Protein AF-A0A554M416-F1 (afdb_monomer_lite)

Sequence (171 aa):
RVVTMQLSDRNGLYNTVPEPGGLLYAPPRDLFAGASVLLPVSIPEYPVTWKQIQALSRLLFPMRSIYLSDPSISILNAGAAPGSARALSNELIRYGFVVDHVANAETLPDQEKSWIAQRTATEQTPEATFFANLLKLPMQESTELTSEEMRTVTIVLGKDYRYQAVQDLLE

Structure (mmCIF, N/CA/C/O backbone):
data_AF-A0A554M416-F1
#
_entry.id   AF-A0A554M416-F1
#
loop_
_atom_site.group_PDB
_atom_site.id
_atom_site.type_symbol
_atom_site.label_atom_id
_atom_site.label_alt_id
_atom_site.label_comp_id
_atom_site.label_asym_id
_atom_site.label_entity_id
_atom_site.label_seq_id
_atom_site.pdbx_PDB_ins_code
_atom_site.Cartn_x
_atom_site.Cartn_y
_atom_site.Cartn_z
_atom_site.occupancy
_atom_site.B_iso_or_equiv
_atom_site.auth_seq_id
_atom_site.auth_comp_id
_atom_site.auth_asym_id
_atom_site.auth_atom_id
_atom_site.pdbx_PDB_model_num
ATOM 1 N N . ARG A 1 1 ? 1.793 -23.582 0.379 1.00 80.44 1 ARG A N 1
ATOM 2 C CA . ARG A 1 1 ? 1.140 -22.571 -0.487 1.00 80.44 1 ARG A CA 1
ATOM 3 C C . ARG A 1 1 ? 2.234 -21.786 -1.197 1.00 80.44 1 ARG A C 1
ATOM 5 O O . ARG A 1 1 ? 3.282 -21.590 -0.591 1.00 80.44 1 ARG A O 1
ATOM 12 N N . VAL A 1 2 ? 2.020 -21.413 -2.456 1.00 85.12 2 VAL A N 1
ATOM 13 C CA . VAL A 1 2 ? 2.972 -20.635 -3.264 1.00 85.12 2 VAL A CA 1
ATOM 14 C C . VAL A 1 2 ? 2.350 -19.262 -3.501 1.00 85.12 2 VAL A C 1
ATOM 16 O O . VAL A 1 2 ? 1.160 -19.195 -3.789 1.00 85.12 2 VAL A O 1
ATOM 19 N N . VAL A 1 3 ? 3.139 -18.198 -3.351 1.00 88.38 3 VAL A N 1
ATOM 20 C CA . VAL A 1 3 ? 2.770 -16.833 -3.751 1.00 88.38 3 VAL A CA 1
ATOM 21 C C . VAL A 1 3 ? 3.595 -16.499 -4.984 1.00 88.38 3 VAL A C 1
ATOM 23 O O . VAL A 1 3 ? 4.806 -16.720 -4.991 1.00 88.38 3 VAL A O 1
ATOM 26 N N . THR A 1 4 ? 2.945 -15.993 -6.023 1.00 89.75 4 THR A N 1
ATOM 27 C CA . THR A 1 4 ? 3.598 -15.551 -7.257 1.00 89.75 4 THR A CA 1
ATOM 28 C C . THR A 1 4 ? 2.983 -14.241 -7.702 1.00 89.75 4 THR A C 1
ATOM 30 O O . THR A 1 4 ? 1.765 -14.103 -7.655 1.00 89.75 4 THR A O 1
ATOM 33 N N . MET A 1 5 ? 3.802 -13.327 -8.210 1.00 93.38 5 MET A N 1
ATOM 34 C CA . MET A 1 5 ? 3.323 -12.133 -8.894 1.00 93.38 5 MET A CA 1
ATOM 35 C C . MET A 1 5 ? 4.164 -11.895 -10.143 1.00 93.38 5 MET A C 1
ATOM 37 O O . MET A 1 5 ? 5.382 -12.082 -10.121 1.00 93.38 5 MET A O 1
ATOM 41 N N . GLN A 1 6 ? 3.505 -11.523 -11.236 1.00 91.38 6 GLN A N 1
ATOM 42 C CA . GLN A 1 6 ? 4.165 -11.150 -12.482 1.00 91.38 6 GLN A CA 1
ATOM 43 C C . GLN A 1 6 ? 4.457 -9.653 -12.476 1.00 91.38 6 GLN A C 1
ATOM 45 O O . GLN A 1 6 ? 3.692 -8.881 -11.909 1.00 91.38 6 GLN A O 1
ATOM 50 N N . LEU A 1 7 ? 5.554 -9.244 -13.111 1.00 92.31 7 LEU A N 1
ATOM 51 C CA . LEU A 1 7 ? 5.785 -7.829 -13.384 1.00 92.31 7 LEU A CA 1
ATOM 52 C C . LEU A 1 7 ? 4.942 -7.401 -14.589 1.00 92.31 7 LEU A C 1
ATOM 54 O O . LEU A 1 7 ? 4.830 -8.142 -15.564 1.00 92.31 7 LEU A O 1
ATOM 58 N N . SER A 1 8 ? 4.380 -6.201 -14.513 1.00 89.75 8 SER A N 1
ATOM 59 C CA . SER A 1 8 ? 3.466 -5.621 -15.493 1.00 89.75 8 SER A CA 1
ATOM 60 C C . SER A 1 8 ? 3.889 -4.194 -15.839 1.00 89.75 8 SER A C 1
ATOM 62 O O . SER A 1 8 ? 4.481 -3.484 -15.018 1.00 89.75 8 SER A O 1
ATOM 64 N N . ASP A 1 9 ? 3.583 -3.773 -17.065 1.00 87.31 9 ASP A N 1
ATOM 65 C CA . ASP A 1 9 ? 3.724 -2.393 -17.531 1.00 87.31 9 ASP A CA 1
ATOM 66 C C . ASP A 1 9 ? 2.470 -1.539 -17.265 1.00 87.31 9 ASP A C 1
ATOM 68 O O . ASP A 1 9 ? 2.488 -0.321 -17.453 1.00 87.31 9 ASP A O 1
ATOM 72 N N . ARG A 1 10 ? 1.393 -2.147 -16.743 1.00 88.62 10 ARG A N 1
ATOM 73 C CA . ARG A 1 10 ? 0.191 -1.455 -16.250 1.00 88.62 10 ARG A CA 1
ATOM 74 C C . ARG A 1 10 ? 0.456 -0.825 -14.888 1.00 88.62 10 ARG A C 1
ATOM 76 O O . ARG A 1 10 ? 0.014 -1.287 -13.841 1.00 88.62 10 ARG A O 1
ATOM 83 N N . ASN A 1 11 ? 1.231 0.247 -14.920 1.00 86.19 11 ASN A N 1
ATOM 84 C CA . ASN A 1 11 ? 1.821 0.905 -13.759 1.00 86.19 11 ASN A CA 1
ATOM 85 C C . ASN A 1 11 ? 1.063 2.161 -13.284 1.00 86.19 11 ASN A C 1
ATOM 87 O O . ASN A 1 11 ? 1.551 2.871 -12.405 1.00 86.19 11 ASN A O 1
ATOM 91 N N . GLY A 1 12 ? -0.093 2.495 -13.855 1.00 84.31 12 GLY A N 1
ATOM 92 C CA . GLY A 1 12 ? -0.855 3.684 -13.463 1.00 84.31 12 GLY A CA 1
ATOM 93 C C . GLY A 1 12 ? -0.287 5.031 -13.938 1.00 84.31 12 GLY A C 1
ATOM 94 O O . GLY A 1 12 ? -0.913 6.066 -13.693 1.00 84.31 12 GLY A O 1
ATOM 95 N N . LEU A 1 13 ? 0.852 5.059 -14.647 1.00 74.62 13 LEU A N 1
ATOM 96 C CA . LEU A 1 13 ? 1.238 6.222 -15.448 1.00 74.62 13 LEU A CA 1
ATOM 97 C C . LEU A 1 13 ? 0.090 6.458 -16.452 1.00 74.62 13 LEU A C 1
ATOM 99 O O . LEU A 1 13 ? -0.484 5.503 -16.976 1.00 74.62 13 LEU A O 1
ATOM 103 N N . TYR A 1 14 ? -0.317 7.714 -16.656 1.00 66.75 14 TYR A N 1
ATOM 104 C CA . TYR A 1 14 ? -1.493 8.114 -17.462 1.00 66.75 14 TYR A CA 1
ATOM 105 C C . TYR A 1 14 ? -2.879 7.945 -16.805 1.00 66.75 14 TYR A C 1
ATOM 107 O O . TYR A 1 14 ? -3.868 7.708 -17.496 1.00 66.75 14 TYR A O 1
ATOM 115 N N . ASN A 1 15 ? -2.984 8.128 -15.483 1.00 70.75 15 ASN A N 1
ATOM 116 C CA . ASN A 1 15 ? -4.258 8.130 -14.737 1.00 70.75 15 ASN A CA 1
ATOM 117 C C . ASN A 1 15 ? -5.040 6.806 -14.791 1.00 70.75 15 ASN A C 1
ATOM 119 O O . ASN A 1 15 ? -6.238 6.771 -14.497 1.00 70.75 15 ASN A O 1
ATOM 123 N N . THR A 1 16 ? -4.368 5.711 -15.137 1.00 82.69 16 THR A N 1
ATOM 124 C CA . THR A 1 16 ? -4.944 4.367 -15.068 1.00 82.69 16 THR A CA 1
ATOM 125 C C . THR A 1 16 ? -4.807 3.807 -13.652 1.00 82.69 16 THR A C 1
ATOM 127 O O . THR A 1 16 ? -3.992 4.270 -12.852 1.00 82.69 16 THR A O 1
ATOM 130 N N . VAL A 1 17 ? -5.647 2.833 -13.302 1.00 85.44 17 VAL A N 1
ATOM 131 C CA . VAL A 1 17 ? -5.458 2.067 -12.064 1.00 85.44 17 VAL A CA 1
ATOM 132 C C . VAL A 1 17 ? -4.319 1.074 -12.325 1.00 85.44 17 VAL A C 1
ATOM 134 O O . VAL A 1 17 ? -4.374 0.382 -13.344 1.00 85.44 17 VAL A O 1
ATOM 137 N N . PRO A 1 18 ? -3.269 1.029 -11.483 1.00 92.19 18 PRO A N 1
ATOM 138 C CA . PRO A 1 18 ? -2.195 0.062 -11.656 1.00 92.19 18 PRO A CA 1
ATOM 139 C C . PRO A 1 18 ? -2.706 -1.361 -11.421 1.00 92.19 18 PRO A C 1
ATOM 141 O O . PRO A 1 18 ? -3.647 -1.578 -10.661 1.00 92.19 18 PRO A O 1
ATOM 144 N N . GLU A 1 19 ? -2.048 -2.333 -12.037 1.00 93.19 19 GLU A N 1
ATOM 145 C CA . GLU A 1 19 ? -2.241 -3.747 -11.717 1.00 93.19 19 GLU A CA 1
ATOM 146 C C . GLU A 1 19 ? -1.167 -4.243 -10.737 1.00 93.19 19 GLU A C 1
ATOM 148 O O . GLU A 1 19 ? -0.100 -3.624 -10.623 1.00 93.19 19 GLU A O 1
ATOM 153 N N . PRO A 1 20 ? -1.405 -5.377 -10.051 1.00 94.88 20 PRO A N 1
ATOM 154 C CA . PRO A 1 20 ? -0.369 -6.079 -9.304 1.00 94.88 20 PRO A CA 1
ATOM 155 C C . PRO A 1 20 ? 0.906 -6.275 -10.125 1.00 94.88 20 PRO A C 1
ATOM 157 O O . PRO A 1 20 ? 0.874 -6.749 -11.261 1.00 94.88 20 PRO A O 1
ATOM 160 N N . GLY A 1 21 ? 2.038 -5.876 -9.549 1.00 93.94 21 GLY A N 1
ATOM 161 C CA . GLY A 1 21 ? 3.341 -5.928 -10.201 1.00 93.94 21 GLY A CA 1
ATOM 162 C C . GLY A 1 21 ? 3.542 -4.887 -11.300 1.00 93.94 21 GLY A C 1
ATOM 163 O O . GLY A 1 21 ? 4.549 -4.970 -12.002 1.00 93.94 21 GLY A O 1
ATOM 164 N N . GLY A 1 22 ? 2.642 -3.904 -11.433 1.00 93.88 22 GLY A N 1
ATOM 165 C CA . GLY A 1 22 ? 2.728 -2.740 -12.318 1.00 93.88 22 GLY A CA 1
ATOM 166 C C . GLY A 1 22 ? 3.927 -1.844 -12.006 1.00 93.88 22 GLY A C 1
ATOM 167 O O . GLY A 1 22 ? 3.768 -0.722 -11.547 1.00 93.88 22 GLY A O 1
ATOM 168 N N . LEU A 1 23 ? 5.139 -2.348 -12.189 1.00 93.00 23 LEU A N 1
ATOM 169 C CA . LEU A 1 23 ? 6.400 -1.763 -11.730 1.00 93.00 23 LEU A CA 1
ATOM 170 C C . LEU A 1 23 ? 7.350 -1.457 -12.881 1.00 93.00 23 LEU A C 1
ATOM 172 O O . LEU A 1 23 ? 8.442 -0.943 -12.650 1.00 93.00 23 LEU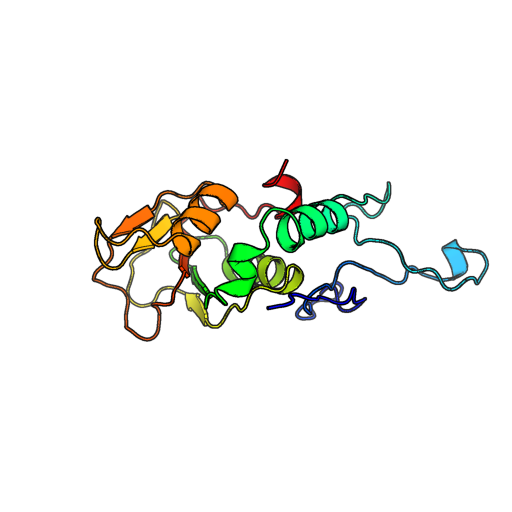 A O 1
ATOM 176 N N . LEU A 1 24 ? 6.950 -1.782 -14.107 1.00 91.50 24 LEU A N 1
ATOM 177 C CA . LEU A 1 24 ? 7.725 -1.550 -15.315 1.00 91.50 24 LEU A CA 1
ATOM 178 C C . LEU A 1 24 ? 7.044 -0.490 -16.173 1.00 91.50 24 LEU A C 1
ATOM 180 O O . LEU A 1 24 ? 5.842 -0.284 -16.061 1.00 91.50 24 LEU A O 1
ATOM 184 N N . TYR A 1 25 ? 7.791 0.174 -17.043 1.00 88.50 25 TYR A N 1
ATOM 185 C CA . TYR A 1 25 ? 7.255 1.018 -18.103 1.00 88.50 25 TYR A CA 1
ATOM 186 C C . TYR A 1 25 ? 8.073 0.842 -19.384 1.00 88.50 25 TYR A C 1
ATOM 188 O O . TYR A 1 25 ? 9.248 0.460 -19.347 1.00 88.50 25 TYR A O 1
ATOM 196 N N . ALA A 1 26 ? 7.438 1.124 -20.518 1.00 87.62 26 ALA A N 1
ATOM 197 C CA . ALA A 1 26 ? 8.082 1.151 -21.822 1.00 87.62 26 ALA A CA 1
ATOM 198 C C . ALA A 1 26 ? 8.409 2.612 -22.198 1.00 87.62 26 ALA A C 1
ATOM 200 O O . ALA A 1 26 ? 7.488 3.370 -22.516 1.00 87.62 26 ALA A O 1
ATOM 201 N N . PRO A 1 27 ? 9.681 3.050 -22.143 1.00 85.69 27 PRO A N 1
ATOM 202 C CA . PRO A 1 27 ? 10.066 4.391 -22.576 1.00 85.69 27 PRO A CA 1
ATOM 203 C C . PRO A 1 27 ? 9.916 4.568 -24.101 1.00 85.69 27 PRO A C 1
ATOM 205 O O . PRO A 1 27 ? 9.889 3.579 -24.844 1.00 85.69 27 PRO A O 1
ATOM 208 N N . PRO A 1 28 ? 9.889 5.819 -24.606 1.00 86.50 28 PRO A N 1
ATOM 209 C CA . PRO A 1 28 ? 9.947 6.087 -26.041 1.00 86.50 28 PRO A CA 1
ATOM 210 C C . PRO A 1 28 ? 11.149 5.403 -26.710 1.00 86.50 28 PRO A C 1
ATOM 212 O O . PRO A 1 28 ? 12.291 5.560 -26.277 1.00 86.50 28 PRO A O 1
ATOM 215 N N . ARG A 1 29 ? 10.898 4.669 -27.803 1.00 87.19 29 ARG A N 1
ATOM 216 C CA . ARG A 1 29 ? 11.918 3.877 -28.523 1.00 87.19 29 ARG A CA 1
ATOM 217 C C . ARG A 1 29 ? 13.079 4.714 -29.057 1.00 87.19 29 ARG A C 1
ATOM 219 O O . ARG A 1 29 ? 14.197 4.209 -29.166 1.00 87.19 29 ARG A O 1
ATOM 226 N N . ASP A 1 30 ? 12.823 5.979 -29.375 1.00 89.31 30 ASP A N 1
ATOM 227 C CA . ASP A 1 30 ? 13.833 6.898 -29.905 1.00 89.31 30 ASP A CA 1
ATOM 228 C C . ASP A 1 30 ? 14.943 7.182 -28.884 1.00 89.31 30 ASP A C 1
ATOM 230 O O . ASP A 1 30 ? 16.080 7.445 -29.270 1.00 89.31 30 ASP A O 1
ATOM 234 N N . LEU A 1 31 ? 14.660 7.019 -27.584 1.00 85.56 31 LEU A N 1
ATOM 235 C CA . LEU A 1 31 ? 15.667 7.107 -26.519 1.00 85.56 31 LEU A CA 1
ATOM 236 C C . LEU A 1 31 ? 16.628 5.904 -26.501 1.00 85.56 31 LEU A C 1
ATOM 238 O O . LEU A 1 31 ? 17.676 5.969 -25.864 1.00 85.56 31 LEU A O 1
ATOM 242 N N . PHE A 1 32 ? 16.293 4.816 -27.202 1.00 88.62 32 PHE A N 1
ATOM 243 C CA . PHE A 1 32 ? 17.031 3.548 -27.201 1.00 88.62 32 PHE A CA 1
ATOM 244 C C . PHE A 1 32 ? 17.349 3.049 -28.618 1.00 88.62 32 PHE A C 1
ATOM 246 O O . PHE A 1 32 ? 17.358 1.845 -28.870 1.00 88.62 32 PHE A O 1
ATOM 253 N N . ALA A 1 33 ? 17.605 3.965 -29.560 1.00 90.38 33 ALA A N 1
ATOM 254 C CA . ALA A 1 33 ? 17.972 3.644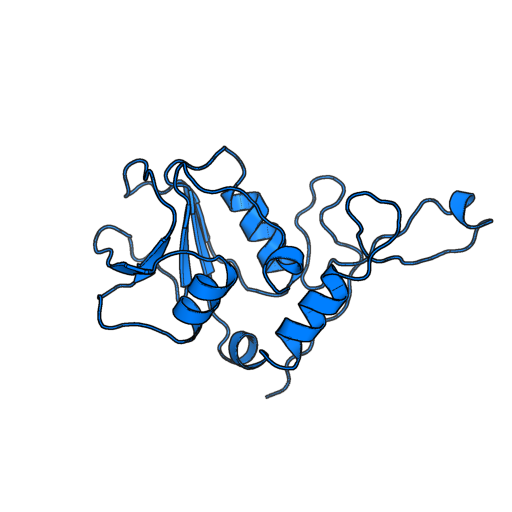 -30.947 1.00 90.38 33 ALA A CA 1
ATOM 255 C C . ALA A 1 33 ? 16.991 2.670 -31.638 1.00 90.38 33 ALA A C 1
ATOM 257 O O . ALA A 1 33 ? 17.384 1.810 -32.426 1.00 90.38 33 ALA A O 1
ATOM 258 N N . GLY A 1 34 ? 15.698 2.778 -31.316 1.00 88.50 34 GLY A N 1
ATOM 259 C CA . GLY A 1 34 ? 14.655 1.913 -31.860 1.00 88.50 34 GLY A CA 1
ATOM 260 C C . GLY A 1 34 ? 14.491 0.570 -31.140 1.00 88.50 34 GLY A C 1
ATOM 261 O O . GLY A 1 34 ? 13.595 -0.195 -31.508 1.00 88.50 34 GLY A O 1
ATOM 262 N N . ALA A 1 35 ? 15.282 0.259 -30.112 1.00 87.75 35 ALA A N 1
ATOM 263 C CA . ALA A 1 35 ? 15.079 -0.940 -29.304 1.00 87.75 35 ALA A CA 1
ATOM 264 C C . ALA A 1 35 ? 13.786 -0.845 -28.474 1.00 87.75 35 ALA A C 1
ATOM 266 O O . ALA A 1 35 ? 13.370 0.234 -28.054 1.00 87.75 35 ALA A O 1
ATOM 267 N N . SER A 1 36 ? 13.147 -1.993 -28.236 1.00 86.12 36 SER A N 1
ATOM 268 C CA . SER A 1 36 ? 12.054 -2.102 -27.261 1.00 86.12 36 SER A CA 1
ATOM 269 C C . SER A 1 36 ? 12.655 -2.514 -25.922 1.00 86.12 36 SER A C 1
ATOM 271 O O . SER A 1 36 ? 13.238 -3.591 -25.821 1.00 86.12 36 SER A O 1
ATOM 273 N N . VAL A 1 37 ? 12.549 -1.643 -24.920 1.00 86.88 37 VAL A N 1
ATOM 274 C CA . VAL A 1 37 ? 13.133 -1.836 -23.586 1.00 86.88 37 VAL A CA 1
ATOM 275 C C . VAL A 1 37 ? 12.021 -1.728 -22.546 1.00 86.88 37 VAL A C 1
ATOM 277 O O . VAL A 1 37 ? 11.099 -0.936 -22.713 1.00 86.88 37 VAL A O 1
ATOM 280 N N . LEU A 1 38 ? 12.112 -2.520 -21.479 1.00 87.50 38 LEU A N 1
ATOM 281 C CA . LEU A 1 38 ? 11.300 -2.365 -20.275 1.00 87.50 38 LEU A CA 1
ATOM 282 C C . LEU A 1 38 ? 12.205 -1.894 -19.143 1.00 87.50 38 LEU A C 1
ATOM 284 O O . LEU A 1 38 ? 13.241 -2.507 -18.883 1.00 87.50 38 LEU A O 1
ATOM 288 N N . LEU A 1 39 ? 11.813 -0.810 -18.481 1.00 88.94 39 LEU A N 1
ATOM 289 C CA . LEU A 1 39 ? 12.545 -0.232 -17.357 1.00 88.94 39 LEU A CA 1
ATOM 290 C C . LEU A 1 39 ? 11.664 -0.217 -16.107 1.00 88.94 39 LEU A C 1
ATOM 292 O O . LEU A 1 39 ? 10.448 -0.085 -16.235 1.00 88.94 39 LEU A O 1
ATOM 296 N N . PRO A 1 40 ? 12.240 -0.319 -14.898 1.00 89.88 40 PRO A N 1
ATOM 297 C CA . PRO A 1 40 ? 11.505 -0.042 -13.673 1.00 89.88 40 PRO A CA 1
ATOM 298 C C . PRO A 1 40 ? 10.935 1.374 -13.674 1.00 89.88 40 PRO A C 1
ATOM 300 O O . PRO A 1 40 ? 11.588 2.313 -14.132 1.00 89.88 40 PRO A O 1
ATOM 303 N N . VAL A 1 41 ? 9.740 1.536 -13.115 1.00 85.88 41 VAL A N 1
ATOM 304 C CA . VAL A 1 41 ? 9.172 2.857 -12.848 1.00 85.88 41 VAL A CA 1
ATOM 305 C C . VAL A 1 41 ? 10.086 3.585 -11.867 1.00 85.88 41 VAL A C 1
ATOM 307 O O . VAL A 1 41 ? 10.309 3.132 -10.745 1.00 85.88 41 VAL A O 1
ATOM 310 N N . SER A 1 42 ? 10.599 4.732 -12.300 1.00 77.19 42 SER A N 1
ATOM 311 C CA . SER A 1 42 ? 11.410 5.631 -11.489 1.00 77.19 42 SER A CA 1
ATOM 312 C C . SER A 1 42 ? 10.748 7.002 -11.474 1.00 77.19 42 SER A C 1
ATOM 314 O O . SER A 1 42 ? 10.346 7.511 -12.518 1.00 77.19 42 SER A O 1
ATOM 316 N N . ILE A 1 43 ? 10.601 7.591 -10.288 1.00 66.62 43 ILE A N 1
ATOM 317 C CA . ILE A 1 43 ? 10.078 8.949 -10.111 1.00 66.62 43 ILE A CA 1
ATOM 318 C C . ILE A 1 43 ? 11.077 9.680 -9.202 1.00 66.62 43 ILE A C 1
ATOM 320 O O . ILE A 1 43 ? 11.109 9.377 -8.008 1.00 66.62 43 ILE A O 1
ATOM 324 N N . PRO A 1 44 ? 11.921 10.593 -9.729 1.00 67.25 44 PRO A N 1
ATOM 325 C CA . PRO A 1 44 ? 12.016 11.056 -11.125 1.00 67.25 44 PRO A CA 1
ATOM 326 C C . PRO A 1 44 ? 12.487 9.968 -12.114 1.00 67.25 44 PRO A C 1
ATOM 328 O O . PRO A 1 44 ? 13.131 8.997 -11.715 1.00 67.25 44 PRO A O 1
ATOM 331 N N . GLU A 1 45 ? 12.179 10.146 -13.408 1.00 67.19 45 GLU A N 1
ATOM 332 C CA . GLU A 1 45 ? 12.479 9.174 -14.485 1.00 67.19 45 GLU A CA 1
ATOM 333 C C . GLU A 1 45 ? 13.967 8.806 -14.565 1.00 67.19 45 GLU A C 1
ATOM 335 O O . GLU A 1 45 ? 14.316 7.673 -14.898 1.00 67.19 45 GLU A O 1
ATOM 340 N N . TYR A 1 46 ? 14.843 9.750 -14.206 1.00 73.88 46 TYR A N 1
ATOM 341 C CA . TYR A 1 46 ? 16.284 9.549 -14.166 1.00 73.88 46 TYR A CA 1
ATOM 342 C C . TYR A 1 46 ? 16.904 10.063 -12.856 1.00 73.88 46 TYR A C 1
ATOM 344 O O . TYR A 1 46 ? 16.501 11.120 -12.364 1.00 73.88 46 TYR A O 1
ATOM 352 N N . PRO A 1 47 ? 17.929 9.367 -12.324 1.00 81.38 47 PRO A N 1
ATOM 353 C CA . PRO A 1 47 ? 18.419 8.063 -12.784 1.00 81.38 47 PRO A CA 1
ATOM 354 C C . PRO A 1 47 ? 17.397 6.947 -12.513 1.00 81.38 47 PRO A C 1
ATOM 356 O O . PRO A 1 47 ? 16.694 6.987 -11.509 1.00 81.38 47 PRO A O 1
ATOM 359 N N . VAL A 1 48 ? 17.333 5.946 -13.397 1.00 81.50 48 VAL A N 1
ATOM 360 C CA . VAL A 1 48 ? 16.446 4.784 -13.223 1.00 81.50 48 VAL A CA 1
ATOM 361 C C . VAL A 1 48 ? 16.826 4.050 -11.939 1.00 81.50 48 VAL A C 1
ATOM 363 O O . VAL A 1 48 ? 17.962 3.590 -11.795 1.00 81.50 48 VAL A O 1
ATOM 366 N N . THR A 1 49 ? 15.878 3.920 -11.012 1.00 86.44 49 THR A N 1
ATOM 367 C CA . THR A 1 49 ? 16.085 3.197 -9.752 1.00 86.44 49 THR A CA 1
ATOM 368 C C . THR A 1 49 ? 15.378 1.844 -9.752 1.00 86.44 49 THR A C 1
ATOM 370 O O . THR A 1 49 ? 14.332 1.663 -10.363 1.00 86.44 49 THR A O 1
ATOM 373 N N . TRP A 1 50 ? 15.939 0.880 -9.021 1.00 89.75 50 TRP A N 1
ATOM 374 C CA . TRP A 1 50 ? 15.334 -0.443 -8.814 1.00 89.75 50 TRP A CA 1
ATOM 375 C C . TRP A 1 50 ? 14.592 -0.550 -7.476 1.00 89.75 50 TRP A C 1
ATOM 377 O O . TRP A 1 50 ? 14.232 -1.651 -7.060 1.00 89.75 50 TRP A O 1
ATOM 387 N N . LYS A 1 51 ? 14.366 0.580 -6.791 1.00 91.19 51 LYS A N 1
ATOM 388 C CA . LYS A 1 51 ? 13.838 0.617 -5.422 1.00 91.19 51 LYS A CA 1
ATOM 389 C C . LYS A 1 51 ? 12.477 -0.079 -5.297 1.00 91.19 51 LYS A C 1
ATOM 391 O O . LYS A 1 51 ? 12.323 -0.917 -4.416 1.00 91.19 51 LYS A O 1
ATOM 396 N N . GLN A 1 52 ? 11.532 0.158 -6.213 1.00 91.31 52 GLN A N 1
ATOM 397 C CA . GLN A 1 52 ? 10.221 -0.516 -6.164 1.00 91.31 52 GLN A CA 1
ATOM 398 C C . GLN A 1 52 ? 10.322 -2.036 -6.371 1.00 91.31 52 GLN A C 1
ATOM 400 O O . GLN A 1 52 ? 9.639 -2.805 -5.701 1.00 91.31 52 GLN A O 1
ATOM 405 N N . ILE A 1 53 ? 11.212 -2.500 -7.256 1.00 92.75 53 ILE A N 1
ATOM 406 C CA . ILE A 1 53 ? 11.440 -3.940 -7.473 1.00 92.75 53 ILE A CA 1
ATOM 407 C C . ILE A 1 53 ? 12.096 -4.576 -6.240 1.00 92.75 53 ILE A C 1
ATOM 409 O O . ILE A 1 53 ? 11.750 -5.690 -5.847 1.00 92.75 53 ILE A O 1
ATOM 413 N N . GLN A 1 54 ? 13.023 -3.867 -5.593 1.00 93.56 54 GLN A N 1
ATOM 414 C CA . GLN A 1 54 ? 13.636 -4.305 -4.339 1.00 93.56 54 GLN A CA 1
ATOM 415 C C . GLN A 1 54 ? 12.614 -4.358 -3.200 1.00 93.56 54 GLN A C 1
ATOM 417 O O . GLN A 1 54 ? 12.579 -5.344 -2.465 1.00 93.56 54 GLN A O 1
ATOM 422 N N . ALA A 1 55 ? 11.754 -3.345 -3.087 1.00 94.44 55 ALA A N 1
ATOM 423 C CA . ALA A 1 55 ? 10.641 -3.310 -2.147 1.00 94.44 55 ALA A CA 1
ATOM 424 C C . ALA A 1 55 ? 9.696 -4.493 -2.373 1.00 94.44 55 ALA A C 1
ATOM 426 O O . ALA A 1 55 ? 9.374 -5.217 -1.433 1.00 94.44 55 ALA A O 1
ATOM 427 N N . LEU A 1 56 ? 9.354 -4.774 -3.634 1.00 95.00 56 LEU A N 1
ATOM 428 C CA . LEU A 1 56 ? 8.544 -5.932 -3.970 1.00 95.00 56 LEU A CA 1
ATOM 429 C C . LEU A 1 56 ? 9.216 -7.248 -3.555 1.00 95.00 56 LEU A C 1
ATOM 431 O O . LEU A 1 56 ? 8.574 -8.118 -2.974 1.00 95.00 56 LEU A O 1
ATOM 435 N N . SER A 1 57 ? 10.510 -7.396 -3.832 1.00 94.44 57 SER A N 1
ATOM 436 C CA . SER A 1 57 ? 11.284 -8.571 -3.426 1.00 94.44 57 SER A CA 1
ATOM 437 C C . SER A 1 57 ? 11.262 -8.762 -1.902 1.00 94.44 57 SER A C 1
ATOM 439 O O . SER A 1 57 ? 11.026 -9.872 -1.420 1.00 94.44 57 SER A O 1
ATOM 441 N N . ARG A 1 58 ? 11.415 -7.677 -1.124 1.00 94.81 58 ARG A N 1
ATOM 442 C CA . ARG A 1 58 ? 11.288 -7.706 0.345 1.00 94.81 58 ARG A CA 1
ATOM 443 C C . ARG A 1 58 ? 9.883 -8.130 0.788 1.00 94.81 58 ARG A C 1
ATOM 445 O O . ARG A 1 58 ? 9.745 -8.922 1.714 1.00 94.81 58 ARG A O 1
ATOM 452 N N . LEU A 1 59 ? 8.838 -7.670 0.117 1.00 95.12 59 LEU A N 1
ATOM 453 C CA . LEU A 1 59 ? 7.481 -8.080 0.459 1.00 95.12 59 LEU A CA 1
ATOM 454 C C . LEU A 1 59 ? 7.234 -9.564 0.120 1.00 95.12 59 LEU A C 1
ATOM 456 O O . LEU A 1 59 ? 6.781 -10.333 0.969 1.00 95.12 59 LEU A O 1
ATOM 460 N N . LEU A 1 60 ? 7.565 -9.998 -1.098 1.00 93.62 60 LEU A N 1
ATOM 461 C CA . LEU A 1 60 ? 7.230 -11.336 -1.599 1.00 93.62 60 LEU A CA 1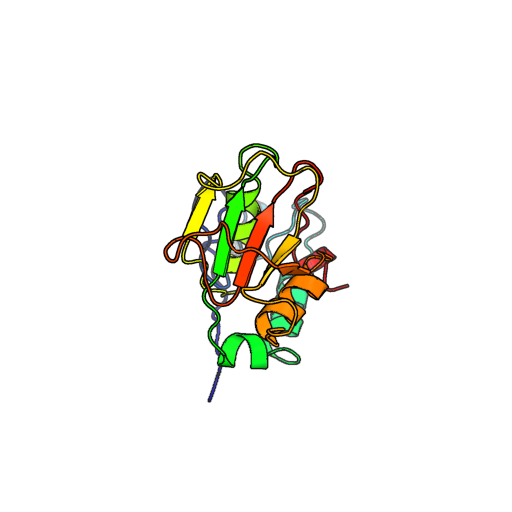
ATOM 462 C C . LEU A 1 60 ? 8.038 -12.470 -0.974 1.00 93.62 60 LEU A C 1
ATOM 464 O O . LEU A 1 60 ? 7.524 -13.585 -0.889 1.00 93.62 60 LEU A O 1
ATOM 468 N N . PHE A 1 61 ? 9.297 -12.233 -0.592 1.00 92.25 61 PHE A N 1
ATOM 469 C CA . PHE A 1 61 ? 10.173 -13.303 -0.111 1.00 92.25 61 PHE A CA 1
ATOM 470 C C . PHE A 1 61 ? 10.250 -13.351 1.421 1.00 92.25 61 PHE A C 1
ATOM 472 O O . PHE A 1 61 ? 9.681 -14.287 1.995 1.00 92.25 61 PHE A O 1
ATOM 479 N N . PRO A 1 62 ? 10.898 -12.396 2.123 1.00 93.56 62 PRO A N 1
ATOM 480 C CA . PRO A 1 62 ? 11.003 -12.469 3.575 1.00 93.56 62 PRO A CA 1
ATOM 481 C C . PRO A 1 62 ? 9.677 -12.173 4.288 1.00 93.56 62 PRO A C 1
ATOM 483 O O . PRO A 1 62 ? 9.453 -12.725 5.360 1.00 93.56 62 PRO A O 1
ATOM 486 N N . MET A 1 63 ? 8.775 -11.379 3.699 1.00 94.31 63 MET A N 1
ATOM 487 C CA . MET A 1 63 ? 7.489 -11.017 4.319 1.00 94.31 63 MET A CA 1
ATOM 488 C C . MET A 1 63 ? 6.296 -11.792 3.741 1.00 94.31 63 MET A C 1
ATOM 490 O O . MET A 1 63 ? 5.151 -11.443 4.001 1.00 94.31 63 MET A O 1
ATOM 494 N N . ARG A 1 64 ? 6.535 -12.892 3.010 1.00 94.00 64 ARG A N 1
ATOM 495 C CA . ARG A 1 64 ? 5.511 -13.636 2.247 1.00 94.00 64 ARG A CA 1
ATOM 496 C C . ARG A 1 64 ? 4.256 -14.044 3.024 1.00 94.00 64 ARG A C 1
ATOM 498 O O . ARG A 1 64 ? 3.228 -14.327 2.415 1.00 94.00 64 ARG A O 1
ATOM 505 N N . SER A 1 65 ? 4.346 -14.151 4.352 1.00 94.75 65 SER A N 1
ATOM 506 C CA . SER A 1 65 ? 3.216 -14.511 5.209 1.00 94.75 65 SER A CA 1
ATOM 507 C C . SER A 1 65 ? 2.053 -13.535 5.067 1.00 94.75 65 SER A C 1
ATOM 509 O O . SER A 1 65 ? 0.919 -13.997 5.105 1.00 94.75 65 SER A O 1
ATOM 511 N N . ILE A 1 66 ? 2.324 -12.244 4.826 1.00 95.56 66 ILE A N 1
ATOM 512 C CA . ILE A 1 66 ? 1.267 -11.240 4.639 1.00 95.56 66 ILE A CA 1
ATOM 513 C C . ILE A 1 66 ? 0.428 -11.509 3.386 1.00 95.56 66 ILE A C 1
ATOM 515 O O . ILE A 1 66 ? -0.773 -11.296 3.387 1.00 95.56 66 ILE A O 1
ATOM 519 N N . TYR A 1 67 ? 1.034 -12.045 2.325 1.00 94.94 67 TYR A N 1
ATOM 520 C CA . TYR A 1 67 ? 0.300 -12.440 1.121 1.00 94.94 67 TYR A CA 1
ATOM 521 C C . TYR A 1 67 ? -0.440 -13.762 1.306 1.00 94.94 67 TYR A C 1
ATOM 523 O O . TYR A 1 67 ? -1.484 -13.988 0.709 1.00 94.94 67 TYR A O 1
ATOM 531 N N . LEU A 1 68 ? 0.106 -14.666 2.122 1.00 94.50 68 LEU A N 1
ATOM 532 C CA . LEU A 1 68 ? -0.507 -15.968 2.380 1.00 94.50 68 LEU A CA 1
ATOM 533 C C . LEU A 1 68 ? -1.750 -15.889 3.271 1.00 94.50 68 LEU A C 1
ATOM 535 O O . LEU A 1 68 ? -2.541 -16.841 3.243 1.00 94.50 68 LEU A O 1
ATOM 539 N N . SER A 1 69 ? -1.887 -14.821 4.063 1.00 94.00 69 SER A N 1
ATOM 540 C CA . SER A 1 69 ? -3.084 -14.548 4.860 1.00 94.00 69 SER A CA 1
ATOM 541 C C . SER A 1 69 ? -4.192 -13.836 4.084 1.00 94.00 69 SER A C 1
ATOM 543 O O . SER A 1 69 ? -5.316 -13.824 4.572 1.00 94.00 69 SER A O 1
ATOM 545 N N . ASP A 1 70 ? -3.898 -13.337 2.877 1.00 94.06 70 ASP A N 1
ATOM 546 C CA . ASP A 1 70 ? -4.861 -12.715 1.959 1.00 94.06 70 ASP A CA 1
ATOM 547 C C . ASP A 1 70 ? -5.733 -11.630 2.634 1.00 94.06 70 ASP A C 1
ATOM 549 O O . ASP A 1 70 ? -6.961 -11.748 2.692 1.00 94.06 70 ASP A O 1
ATOM 553 N N . PRO A 1 71 ? -5.117 -10.590 3.241 1.00 95.50 71 PRO A N 1
ATOM 554 C CA . PRO A 1 71 ? -5.867 -9.564 3.946 1.00 95.50 71 PRO A CA 1
ATOM 555 C C . PRO A 1 71 ? -6.695 -8.728 2.975 1.00 95.50 71 PRO A C 1
ATOM 557 O O . PRO A 1 71 ? -6.161 -8.141 2.034 1.00 95.50 71 PRO A O 1
ATOM 560 N N . SER A 1 72 ? -7.980 -8.574 3.289 1.00 95.12 72 SER A N 1
ATOM 561 C CA . SER A 1 72 ? -8.792 -7.503 2.720 1.00 95.12 72 SER A CA 1
ATOM 562 C C . SER A 1 72 ? -8.420 -6.165 3.356 1.00 95.12 72 SER A C 1
ATOM 564 O O . SER A 1 72 ? -8.305 -6.057 4.584 1.00 95.12 72 SER A O 1
ATOM 566 N N . ILE A 1 73 ? -8.243 -5.138 2.523 1.00 97.69 73 ILE A N 1
ATOM 567 C CA . ILE A 1 73 ? -7.863 -3.793 2.964 1.00 97.69 73 ILE A CA 1
ATOM 568 C C . ILE A 1 73 ? -8.972 -2.789 2.645 1.00 97.69 73 ILE A C 1
ATOM 570 O O . ILE A 1 73 ? -9.472 -2.726 1.522 1.00 97.69 73 ILE A O 1
ATOM 574 N N . SER A 1 74 ? -9.316 -1.971 3.634 1.00 97.38 74 SER A N 1
ATOM 575 C CA . SER A 1 74 ? -10.167 -0.789 3.499 1.00 97.38 74 SER A CA 1
ATOM 576 C C . SER A 1 74 ? -9.353 0.471 3.779 1.00 97.38 74 SER A C 1
ATOM 578 O O . SER A 1 74 ? -8.536 0.488 4.701 1.00 97.38 74 SER A O 1
ATOM 580 N N . ILE A 1 75 ? -9.543 1.520 2.980 1.00 98.12 75 ILE A N 1
ATOM 581 C CA . ILE A 1 75 ? -8.876 2.816 3.141 1.00 98.12 75 ILE A CA 1
ATOM 582 C C . ILE A 1 75 ? -9.937 3.910 3.193 1.00 98.12 75 ILE A C 1
ATOM 584 O O . ILE A 1 75 ? -10.636 4.164 2.211 1.00 98.12 75 ILE A O 1
ATOM 588 N N . LEU A 1 76 ? -10.012 4.594 4.327 1.00 97.69 76 LEU A N 1
ATOM 589 C CA . LEU A 1 76 ? -10.997 5.628 4.601 1.00 97.69 76 LEU A CA 1
ATOM 590 C C . LEU A 1 76 ? -10.301 6.981 4.714 1.00 97.69 76 LEU A C 1
ATOM 592 O O . LEU A 1 76 ? -9.381 7.156 5.513 1.00 97.69 76 LEU A O 1
ATOM 596 N N . ASN A 1 77 ? -10.732 7.953 3.916 1.00 97.69 77 ASN A N 1
ATOM 597 C CA . ASN A 1 77 ? -10.293 9.333 4.065 1.00 97.69 77 ASN A CA 1
ATOM 598 C C . ASN A 1 77 ? -11.169 10.050 5.096 1.00 97.69 77 ASN A C 1
ATOM 600 O O . ASN A 1 77 ? -12.337 10.315 4.829 1.00 97.69 77 ASN A O 1
ATOM 604 N N . ALA A 1 78 ? -10.586 10.397 6.238 1.00 97.25 78 ALA A N 1
ATOM 605 C CA . ALA A 1 78 ? -11.231 11.152 7.301 1.00 97.25 78 ALA A CA 1
ATOM 606 C C . ALA A 1 78 ? -10.483 12.475 7.538 1.00 97.25 78 ALA A C 1
ATOM 608 O O . ALA A 1 78 ? -10.127 12.792 8.662 1.00 97.25 78 ALA A O 1
ATOM 609 N N . GLY A 1 79 ? -10.158 13.228 6.484 1.00 96.12 79 GLY A N 1
ATOM 610 C CA . GLY A 1 79 ? -9.556 14.567 6.597 1.00 96.12 79 GLY A CA 1
ATOM 611 C C . GLY A 1 79 ? -8.195 14.733 5.915 1.00 96.12 79 GLY A C 1
ATOM 612 O O . GLY A 1 79 ? -7.656 15.839 5.884 1.00 96.12 79 GLY A O 1
ATOM 613 N N . ALA A 1 80 ? -7.631 13.676 5.327 1.00 97.56 80 ALA A N 1
ATOM 614 C CA . ALA A 1 80 ? -6.461 13.785 4.460 1.00 97.56 80 ALA A CA 1
ATOM 615 C C . ALA A 1 80 ? -6.775 14.561 3.166 1.00 97.56 80 ALA A C 1
ATOM 617 O O . ALA A 1 80 ? -7.926 14.683 2.733 1.00 97.56 80 ALA A O 1
ATOM 618 N N . ALA A 1 81 ? -5.726 15.053 2.500 1.00 96.56 81 ALA A N 1
ATOM 619 C CA . ALA A 1 81 ? -5.869 15.777 1.240 1.00 96.56 81 ALA A CA 1
ATOM 620 C C . ALA A 1 81 ? -6.637 14.945 0.183 1.00 96.56 81 ALA A C 1
ATOM 622 O O . ALA A 1 81 ? -6.450 13.724 0.095 1.00 96.56 81 ALA A O 1
ATOM 623 N N . PRO A 1 82 ? -7.483 15.576 -0.657 1.00 94.38 82 PRO A N 1
ATOM 624 C CA . PRO A 1 82 ? -8.203 14.868 -1.709 1.00 94.38 82 PRO A CA 1
ATOM 625 C C . PRO A 1 82 ? -7.261 14.043 -2.593 1.00 94.38 82 PRO A C 1
ATOM 627 O O . PRO A 1 82 ? -6.241 14.532 -3.072 1.00 94.38 82 PRO A O 1
ATOM 630 N N . GLY A 1 83 ? -7.608 12.772 -2.803 1.00 92.94 83 GLY A N 1
ATOM 631 C CA . GLY A 1 83 ? -6.802 11.829 -3.581 1.00 92.94 83 GLY A CA 1
ATOM 632 C C . GLY A 1 83 ? -5.792 11.007 -2.773 1.00 92.94 83 GLY A C 1
ATOM 633 O O . GLY A 1 83 ? -5.295 10.020 -3.309 1.00 92.94 83 GLY A O 1
ATOM 634 N N . SER A 1 84 ? -5.538 11.311 -1.492 1.00 96.00 84 SER A N 1
ATOM 635 C CA . SER A 1 84 ? -4.604 10.536 -0.656 1.00 96.00 84 SER A CA 1
ATOM 636 C C . SER A 1 84 ? -4.988 9.059 -0.516 1.00 96.00 84 SER A C 1
ATOM 638 O O . SER A 1 84 ? -4.133 8.194 -0.695 1.00 96.00 84 SER A O 1
ATOM 640 N N . ALA A 1 85 ? -6.268 8.759 -0.274 1.00 96.38 85 ALA A N 1
ATOM 641 C CA . ALA A 1 85 ? -6.750 7.377 -0.176 1.00 96.38 85 ALA A CA 1
ATOM 642 C C . ALA A 1 85 ? -6.568 6.604 -1.491 1.00 96.38 85 ALA A C 1
ATOM 644 O O . ALA A 1 85 ? -6.123 5.458 -1.488 1.00 96.38 85 ALA A O 1
ATOM 645 N N . ARG A 1 86 ? -6.827 7.260 -2.631 1.00 94.69 86 ARG A N 1
ATOM 646 C CA . ARG A 1 86 ? -6.607 6.679 -3.963 1.00 94.69 86 ARG A CA 1
ATOM 647 C C . ARG A 1 86 ? -5.122 6.458 -4.250 1.00 94.69 86 ARG A C 1
ATOM 649 O O . ARG A 1 86 ? -4.769 5.433 -4.820 1.00 94.69 86 ARG A O 1
ATOM 656 N N . ALA A 1 87 ? -4.258 7.394 -3.858 1.00 94.50 87 ALA A N 1
ATOM 657 C CA . ALA A 1 87 ? -2.813 7.259 -4.024 1.00 94.50 87 ALA A CA 1
ATOM 658 C C . ALA A 1 87 ? -2.269 6.064 -3.226 1.00 94.50 87 ALA A C 1
ATOM 660 O O . ALA A 1 87 ? -1.562 5.232 -3.791 1.00 94.50 87 ALA A O 1
ATOM 661 N N . LEU A 1 88 ? -2.665 5.929 -1.954 1.00 96.88 88 LEU A N 1
ATOM 662 C CA . LEU A 1 88 ? -2.295 4.777 -1.130 1.00 96.88 88 LEU A CA 1
ATOM 663 C C . LEU A 1 88 ? -2.865 3.469 -1.692 1.00 96.88 88 LEU A C 1
ATOM 665 O O . LEU A 1 88 ? -2.140 2.486 -1.791 1.00 96.88 88 LEU A O 1
ATOM 669 N N . SER A 1 89 ? -4.135 3.459 -2.106 1.00 96.50 89 SER A N 1
ATOM 670 C CA . SER A 1 89 ? -4.768 2.287 -2.725 1.00 96.50 89 SER A CA 1
ATOM 671 C C . SER A 1 89 ? -3.990 1.802 -3.948 1.00 96.50 89 SER A C 1
ATOM 673 O O . SER A 1 89 ? -3.608 0.636 -4.012 1.00 96.50 89 SER A O 1
ATOM 675 N N . ASN A 1 90 ? -3.686 2.708 -4.880 1.00 95.00 90 ASN A N 1
ATOM 676 C CA . ASN A 1 90 ? -2.913 2.398 -6.079 1.00 95.00 90 ASN A CA 1
ATOM 677 C C . ASN A 1 90 ? -1.523 1.846 -5.740 1.00 95.00 90 ASN A C 1
ATOM 679 O O . ASN A 1 90 ? -1.050 0.926 -6.405 1.00 95.00 90 ASN A O 1
ATOM 683 N N . GLU A 1 91 ? -0.872 2.398 -4.717 1.00 95.00 91 GLU A N 1
ATOM 684 C CA . GLU A 1 91 ? 0.424 1.908 -4.257 1.00 95.00 91 GLU A CA 1
ATOM 685 C C . GLU A 1 91 ? 0.311 0.486 -3.695 1.00 95.00 91 GLU A C 1
ATOM 687 O O . GLU A 1 91 ? 1.057 -0.394 -4.112 1.00 95.00 91 GLU A O 1
ATOM 692 N N . LEU A 1 92 ? -0.661 0.202 -2.825 1.00 96.81 92 LEU A N 1
ATOM 693 C CA . LEU A 1 92 ? -0.851 -1.144 -2.273 1.00 96.81 92 LEU A CA 1
ATOM 694 C C . LEU A 1 92 ? -1.222 -2.177 -3.352 1.00 96.81 92 LEU A C 1
ATOM 696 O O . LEU A 1 92 ? -0.673 -3.282 -3.354 1.00 96.81 92 LEU A O 1
ATOM 700 N N . ILE A 1 93 ? -2.078 -1.806 -4.309 1.00 95.88 93 ILE A N 1
ATOM 701 C CA . ILE A 1 93 ? -2.442 -2.660 -5.452 1.00 95.88 93 ILE A CA 1
ATOM 702 C C . ILE A 1 93 ? -1.206 -3.006 -6.286 1.00 95.88 93 ILE A C 1
ATOM 704 O O . ILE A 1 93 ? -1.032 -4.161 -6.669 1.00 95.88 93 ILE A O 1
ATOM 708 N N . ARG A 1 94 ? -0.306 -2.044 -6.522 1.00 94.44 94 ARG A N 1
ATOM 709 C CA . ARG A 1 94 ? 0.949 -2.257 -7.262 1.00 94.44 94 ARG A CA 1
ATOM 710 C C . ARG A 1 94 ? 1.821 -3.344 -6.628 1.00 94.44 94 ARG A C 1
ATOM 712 O O . ARG A 1 94 ? 2.463 -4.108 -7.349 1.00 94.44 94 ARG A O 1
ATOM 719 N N . TYR A 1 95 ? 1.803 -3.461 -5.300 1.00 95.88 95 TYR A N 1
ATOM 720 C CA . TYR A 1 95 ? 2.490 -4.528 -4.563 1.00 95.88 95 TYR A CA 1
ATOM 721 C C . TYR A 1 95 ? 1.643 -5.790 -4.358 1.00 95.88 95 TYR A C 1
ATOM 723 O O . TYR A 1 95 ? 2.086 -6.698 -3.658 1.00 95.88 95 TYR A O 1
ATOM 731 N N . GLY A 1 96 ? 0.472 -5.891 -4.988 1.00 95.50 96 GLY A N 1
ATOM 732 C CA . GLY A 1 96 ? -0.351 -7.099 -5.012 1.00 95.50 96 GLY A CA 1
ATOM 733 C C . GLY A 1 96 ? -1.261 -7.288 -3.803 1.00 95.50 96 GLY A C 1
ATOM 734 O O . GLY A 1 96 ? -1.714 -8.405 -3.571 1.00 95.50 96 GLY A O 1
ATOM 735 N N . PHE A 1 97 ? -1.524 -6.235 -3.028 1.00 96.62 97 PHE A N 1
ATOM 736 C CA . PHE A 1 97 ? -2.515 -6.287 -1.955 1.00 96.62 97 PHE A CA 1
ATOM 737 C C . PHE A 1 97 ? -3.930 -6.041 -2.481 1.00 96.62 97 PHE A C 1
ATOM 739 O O . PHE A 1 97 ? -4.139 -5.235 -3.391 1.00 96.62 97 PHE A O 1
ATOM 746 N N . VAL A 1 98 ? -4.908 -6.708 -1.869 1.00 95.44 98 VAL A N 1
ATOM 747 C CA . VAL A 1 98 ? -6.322 -6.572 -2.221 1.00 95.44 98 VAL A CA 1
ATOM 748 C C . VAL A 1 98 ? -6.929 -5.408 -1.436 1.00 95.44 98 VAL A C 1
ATOM 750 O O . VAL A 1 98 ? -7.170 -5.498 -0.232 1.00 95.44 98 VAL A O 1
ATOM 753 N N . VAL A 1 99 ? -7.156 -4.287 -2.124 1.00 96.50 99 VAL A N 1
ATOM 754 C CA . VAL A 1 99 ? -7.855 -3.124 -1.565 1.00 96.50 99 VAL A CA 1
ATOM 755 C C . VAL A 1 99 ? -9.316 -3.177 -2.003 1.00 96.50 99 VAL A C 1
ATOM 757 O O . VAL A 1 99 ? -9.644 -2.820 -3.132 1.00 96.50 99 VAL A O 1
ATOM 760 N N . ASP A 1 100 ? -10.179 -3.631 -1.100 1.00 94.25 100 ASP A N 1
ATOM 761 C CA . ASP A 1 100 ? -11.600 -3.881 -1.364 1.00 94.25 100 ASP A CA 1
ATOM 762 C C . ASP A 1 100 ? -12.444 -2.611 -1.320 1.00 94.25 100 ASP A C 1
ATOM 764 O O . ASP A 1 100 ? -13.472 -2.512 -1.990 1.00 94.25 100 ASP A O 1
ATOM 768 N N . HIS A 1 101 ? -12.055 -1.658 -0.474 1.00 95.56 101 HIS A N 1
ATOM 769 C CA . HIS A 1 101 ? -12.871 -0.489 -0.192 1.00 95.56 101 HIS A CA 1
ATOM 770 C C . HIS A 1 101 ? -12.013 0.767 -0.070 1.00 95.56 101 HIS A C 1
ATOM 772 O O . HIS A 1 101 ? -11.024 0.794 0.661 1.00 95.56 101 HIS A O 1
ATOM 778 N N . VAL A 1 102 ? -12.396 1.810 -0.806 1.00 96.44 102 VAL A N 1
ATOM 779 C CA . VAL A 1 102 ? -11.757 3.128 -0.766 1.00 96.44 102 VAL A CA 1
ATOM 780 C C . VAL A 1 102 ? -12.854 4.179 -0.792 1.00 96.44 102 VAL A C 1
ATOM 782 O O . VAL A 1 102 ? -13.552 4.311 -1.797 1.00 96.44 102 VAL A O 1
ATOM 785 N N . ALA A 1 103 ? -12.999 4.930 0.293 1.00 95.50 103 ALA A N 1
ATOM 786 C CA . ALA A 1 103 ? -14.057 5.924 0.436 1.00 95.50 103 ALA A CA 1
ATOM 787 C C . ALA A 1 103 ? -13.619 7.082 1.337 1.00 95.50 103 ALA A C 1
ATOM 789 O O . ALA A 1 103 ? -12.553 7.047 1.953 1.00 95.50 103 ALA A O 1
ATOM 790 N N . ASN A 1 104 ? -14.445 8.124 1.411 1.00 94.81 104 ASN A N 1
ATOM 791 C CA . ASN A 1 104 ? -14.388 9.032 2.552 1.00 94.81 104 ASN A CA 1
ATOM 792 C C . ASN A 1 104 ? -15.060 8.338 3.743 1.00 94.81 104 ASN A C 1
ATOM 794 O O . ASN A 1 104 ? -15.994 7.567 3.539 1.00 94.81 104 ASN A O 1
ATOM 798 N N . ALA A 1 105 ? -14.592 8.597 4.961 1.00 90.94 105 ALA A N 1
ATOM 799 C CA . ALA A 1 105 ? -15.244 8.080 6.155 1.00 90.94 105 ALA A CA 1
ATOM 800 C C . ALA A 1 105 ? -16.561 8.840 6.362 1.00 90.94 105 ALA A C 1
ATOM 802 O O . ALA A 1 105 ? -16.546 10.023 6.692 1.00 90.94 105 ALA A O 1
ATOM 803 N N . GLU A 1 106 ? -17.698 8.187 6.125 1.00 85.31 106 GLU A N 1
ATOM 804 C CA . GLU A 1 106 ? -19.015 8.817 6.306 1.00 85.31 106 GLU A CA 1
ATOM 805 C C . GLU A 1 106 ? -19.447 8.804 7.776 1.00 85.31 106 GLU A C 1
ATOM 807 O O . GLU A 1 106 ? -20.187 9.676 8.229 1.00 85.31 106 GLU A O 1
ATOM 812 N N . THR A 1 107 ? -18.970 7.806 8.519 1.00 86.38 107 THR A N 1
ATOM 813 C CA . THR A 1 107 ? -19.320 7.562 9.921 1.00 86.38 107 THR A CA 1
ATOM 814 C C . THR A 1 107 ? -18.414 8.289 10.905 1.00 86.38 107 THR A C 1
ATOM 816 O O . THR A 1 107 ? -18.820 8.526 12.042 1.00 86.38 107 THR A O 1
ATOM 819 N N . LEU A 1 108 ? -17.211 8.677 10.472 1.00 90.31 108 LEU A N 1
ATOM 820 C CA . LEU A 1 108 ? -16.234 9.370 11.303 1.00 90.31 108 LEU A CA 1
ATOM 821 C C . LEU A 1 108 ? -16.205 10.869 10.983 1.00 90.31 108 LEU A C 1
ATOM 823 O O . LEU A 1 108 ? -16.228 11.249 9.811 1.00 90.31 108 LEU A O 1
ATOM 827 N N . PRO A 1 109 ? -16.057 11.740 11.995 1.00 93.12 109 PRO A N 1
ATOM 828 C CA . PRO A 1 109 ? -15.682 13.124 11.746 1.00 93.12 109 PRO A CA 1
ATOM 829 C C . PRO A 1 109 ? -14.247 13.205 11.207 1.00 93.12 109 PRO A C 1
ATOM 831 O O . PRO A 1 109 ? -13.463 12.259 11.338 1.00 93.12 109 PRO A O 1
ATOM 834 N N . ASP A 1 110 ? -13.875 14.371 10.676 1.00 95.38 110 ASP A N 1
ATOM 835 C CA . ASP A 1 110 ? -12.491 14.664 10.304 1.00 95.38 110 ASP A CA 1
ATOM 836 C C . ASP A 1 110 ? -11.531 14.385 11.474 1.00 95.38 110 ASP A C 1
ATOM 838 O O . ASP A 1 110 ? -11.643 14.945 12.566 1.00 95.38 110 ASP A O 1
ATOM 842 N N . GLN A 1 111 ? -10.551 13.534 11.211 1.00 96.69 111 GLN A N 1
ATOM 843 C CA . GLN A 1 111 ? -9.491 13.116 12.106 1.00 96.69 111 GLN A CA 1
ATOM 844 C C . GLN A 1 111 ? -8.239 13.962 11.869 1.00 96.69 111 GLN A C 1
ATOM 846 O O . GLN A 1 111 ? -7.793 14.175 10.740 1.00 96.69 111 GLN A O 1
ATOM 851 N N . GLU A 1 112 ? -7.606 14.404 12.953 1.00 97.31 112 GLU A N 1
ATOM 852 C CA . GLU A 1 112 ? -6.307 15.083 12.869 1.00 97.31 112 GLU A CA 1
ATOM 853 C C . GLU A 1 112 ? -5.170 14.102 12.561 1.00 97.31 112 GLU A C 1
ATOM 855 O O . GLU A 1 112 ? -4.210 14.464 11.883 1.00 97.31 112 GLU A O 1
ATOM 860 N N . LYS A 1 113 ? -5.288 12.859 13.048 1.00 97.88 113 LYS A N 1
ATOM 861 C CA . LYS A 1 113 ? -4.257 11.826 12.938 1.00 97.88 113 LYS A CA 1
ATOM 862 C C . LYS A 1 113 ? -4.731 10.615 12.157 1.00 97.88 113 LYS A C 1
ATOM 864 O O . LYS A 1 113 ? -5.896 10.238 12.239 1.00 97.88 113 LYS A O 1
ATOM 869 N N . SER A 1 114 ? -3.799 9.989 11.458 1.00 98.31 114 SER A N 1
ATOM 870 C CA . SER A 1 114 ? -4.000 8.741 10.727 1.00 98.31 114 SER A CA 1
ATOM 871 C C . SER A 1 114 ? -3.735 7.534 11.623 1.00 98.31 114 SER A C 1
ATOM 873 O O . SER A 1 114 ? -2.867 7.591 12.495 1.00 98.31 114 SER A O 1
ATOM 875 N N . TRP A 1 115 ? -4.465 6.439 11.420 1.00 97.94 115 TRP A N 1
ATOM 876 C CA . TRP A 1 115 ? -4.386 5.243 12.266 1.00 97.94 115 TRP A CA 1
ATOM 877 C C . TRP A 1 115 ? -4.892 3.985 11.546 1.00 97.94 115 TRP A C 1
ATOM 879 O O . TRP A 1 115 ? -5.535 4.058 10.499 1.00 97.94 115 TRP A O 1
ATOM 889 N N . ILE A 1 116 ? -4.582 2.817 12.109 1.00 97.31 116 ILE A N 1
ATOM 890 C CA . ILE A 1 116 ? -5.135 1.519 11.701 1.00 97.31 116 ILE A CA 1
ATOM 891 C C . ILE A 1 116 ? -6.249 1.131 12.671 1.00 97.31 116 ILE A C 1
ATOM 893 O O . ILE A 1 116 ? -6.020 1.083 13.882 1.00 97.31 116 ILE A O 1
ATOM 897 N N . ALA A 1 117 ? -7.438 0.835 12.151 1.00 95.06 117 ALA A N 1
ATOM 898 C CA . ALA A 1 117 ? -8.584 0.494 12.978 1.00 95.06 117 ALA A CA 1
ATOM 899 C C . ALA A 1 117 ? -8.544 -0.941 13.497 1.00 95.06 117 ALA A C 1
ATOM 901 O O . ALA A 1 117 ? -8.206 -1.880 12.774 1.00 95.06 117 ALA A O 1
ATOM 902 N N . GLN A 1 118 ? -8.953 -1.096 14.753 1.00 91.56 118 GLN A N 1
ATOM 903 C CA . GLN A 1 118 ? -9.139 -2.371 15.434 1.00 91.56 118 GLN A CA 1
ATOM 904 C C . GLN A 1 118 ? -10.544 -2.428 16.025 1.00 91.56 118 GLN A C 1
ATOM 906 O O . GLN A 1 118 ? -11.064 -1.415 16.489 1.00 91.56 118 GLN A O 1
ATOM 911 N N . ARG A 1 119 ? -11.165 -3.612 16.030 1.00 84.25 119 ARG A N 1
ATOM 912 C CA . ARG A 1 119 ? -12.489 -3.782 16.653 1.00 84.25 119 ARG A CA 1
ATOM 913 C C . ARG A 1 119 ? -12.418 -3.671 18.173 1.00 84.25 119 ARG A C 1
ATOM 915 O O . ARG A 1 119 ? -13.354 -3.177 18.781 1.00 84.25 119 ARG A O 1
ATOM 922 N N . THR A 1 120 ? -11.330 -4.155 18.771 1.00 80.94 120 THR A N 1
ATOM 923 C CA . THR A 1 120 ? -11.068 -4.077 20.212 1.00 80.94 120 THR A CA 1
ATOM 924 C C . THR A 1 120 ? -9.576 -3.852 20.457 1.00 80.94 120 THR A C 1
ATOM 926 O O . THR A 1 120 ? -8.747 -4.325 19.676 1.00 80.94 120 THR A O 1
ATOM 929 N N . ALA A 1 121 ? -9.206 -3.179 21.551 1.00 75.88 121 ALA A N 1
ATOM 930 C CA . ALA A 1 121 ? -7.803 -2.937 21.914 1.00 75.88 121 ALA A CA 1
ATOM 931 C C . ALA A 1 121 ? -6.951 -4.217 22.083 1.00 75.88 121 ALA A C 1
ATOM 933 O O . ALA A 1 121 ? -5.720 -4.162 22.035 1.00 75.88 121 ALA A O 1
ATOM 934 N N . THR A 1 122 ? -7.587 -5.372 22.297 1.00 75.62 122 THR A N 1
ATOM 935 C CA . THR A 1 122 ? -6.928 -6.678 22.449 1.00 75.62 122 THR A CA 1
ATOM 936 C C . THR A 1 122 ? -6.797 -7.456 21.136 1.00 75.62 122 THR A C 1
ATOM 938 O O . THR A 1 122 ? -6.047 -8.429 21.084 1.00 75.62 122 THR A O 1
ATOM 941 N N . GLU A 1 123 ? -7.476 -7.042 20.064 1.00 78.88 123 GLU A N 1
ATOM 942 C CA . GLU A 1 123 ? -7.517 -7.741 18.774 1.00 78.88 123 GLU A CA 1
ATOM 943 C C . GLU A 1 123 ? -6.456 -7.199 17.807 1.00 78.88 123 GLU A C 1
ATOM 945 O O . GLU A 1 123 ? -6.744 -6.654 16.741 1.00 78.88 123 GLU A O 1
ATOM 950 N N . GLN A 1 124 ? -5.188 -7.347 18.191 1.00 83.25 124 GLN A N 1
ATOM 951 C CA . GLN A 1 124 ? -4.069 -7.031 17.306 1.00 83.25 124 GLN A CA 1
ATOM 952 C C . GLN A 1 124 ? -3.812 -8.206 16.362 1.00 83.25 124 GLN A C 1
ATOM 954 O O . GLN A 1 124 ? -3.242 -9.226 16.756 1.00 83.25 124 GLN A O 1
ATOM 959 N N . THR A 1 125 ? -4.229 -8.073 15.104 1.00 90.38 125 THR A N 1
ATOM 960 C CA . THR A 1 125 ? -3.923 -9.073 14.076 1.00 90.38 125 THR A CA 1
ATOM 961 C C . THR A 1 125 ? -2.499 -8.874 13.532 1.00 90.38 125 THR A C 1
ATOM 963 O O . THR A 1 125 ? -2.003 -7.737 13.490 1.00 90.38 125 THR A O 1
ATOM 966 N N . PRO A 1 126 ? -1.801 -9.946 13.107 1.00 94.00 126 PRO A N 1
ATOM 967 C CA . PRO A 1 126 ? -0.501 -9.828 12.443 1.00 94.00 126 PRO A CA 1
ATOM 968 C C . PRO A 1 126 ? -0.541 -8.917 11.210 1.00 94.00 126 PRO A C 1
ATOM 970 O O . PRO A 1 126 ? 0.410 -8.181 10.956 1.00 94.00 126 PRO A O 1
ATOM 973 N N . GLU A 1 127 ? -1.652 -8.929 10.473 1.00 95.38 127 GLU A N 1
ATOM 974 C CA . GLU A 1 127 ? -1.893 -8.106 9.291 1.00 95.38 127 GLU A CA 1
ATOM 975 C C . GLU A 1 127 ? -1.989 -6.623 9.660 1.00 95.38 127 GLU A C 1
ATOM 977 O O . GLU A 1 127 ? -1.247 -5.806 9.117 1.00 95.38 127 GLU A O 1
ATOM 982 N N . ALA A 1 128 ? -2.842 -6.266 10.628 1.00 95.12 128 ALA A N 1
ATOM 983 C CA . ALA A 1 128 ? -2.966 -4.885 11.093 1.00 95.12 128 ALA A CA 1
ATOM 984 C C . ALA A 1 128 ? -1.634 -4.367 11.651 1.00 95.12 128 ALA A C 1
ATOM 986 O O . ALA A 1 128 ? -1.230 -3.247 11.347 1.00 95.12 128 ALA A O 1
ATOM 987 N N . THR A 1 129 ? -0.910 -5.213 12.390 1.00 95.69 129 THR A N 1
ATOM 988 C CA . THR A 1 129 ? 0.416 -4.893 12.938 1.00 95.69 129 THR A CA 1
ATOM 989 C C . THR A 1 129 ? 1.441 -4.653 11.830 1.00 95.69 129 THR A C 1
ATOM 991 O O . THR A 1 129 ? 2.236 -3.716 11.904 1.00 95.69 129 THR A O 1
ATOM 994 N N . PHE A 1 130 ? 1.422 -5.475 10.778 1.00 96.69 130 PHE A N 1
ATOM 995 C CA . PHE A 1 130 ? 2.282 -5.299 9.613 1.00 96.69 130 PHE A CA 1
ATOM 996 C C . PHE A 1 130 ? 2.051 -3.936 8.950 1.00 96.69 130 PHE A C 1
ATOM 998 O O . PHE A 1 130 ? 3.009 -3.187 8.758 1.00 96.69 130 PHE A O 1
ATOM 1005 N N . PHE A 1 131 ? 0.797 -3.582 8.651 1.00 97.19 131 PHE A N 1
ATOM 1006 C CA . PHE A 1 131 ? 0.483 -2.307 7.999 1.00 97.19 131 PHE A CA 1
ATOM 1007 C C . PHE A 1 131 ? 0.687 -1.099 8.916 1.00 97.19 131 PHE A C 1
ATOM 1009 O O . PHE A 1 131 ? 1.151 -0.064 8.441 1.00 97.19 131 PHE A O 1
ATOM 1016 N N . ALA A 1 132 ? 0.429 -1.231 10.219 1.00 96.81 132 ALA A N 1
ATOM 1017 C CA . ALA A 1 132 ? 0.758 -0.209 11.210 1.00 96.81 132 ALA A CA 1
ATOM 1018 C C . ALA A 1 132 ? 2.261 0.109 11.201 1.00 96.81 132 ALA A C 1
ATOM 1020 O O . ALA A 1 132 ? 2.650 1.273 11.117 1.00 96.81 132 ALA A O 1
ATOM 1021 N N . ASN A 1 133 ? 3.111 -0.923 11.191 1.00 96.31 133 ASN A N 1
ATOM 1022 C CA . ASN A 1 133 ? 4.564 -0.760 11.133 1.00 96.31 133 ASN A CA 1
ATOM 1023 C C . ASN A 1 133 ? 5.037 -0.208 9.781 1.00 96.31 133 ASN A C 1
ATOM 1025 O O . ASN A 1 133 ? 5.847 0.717 9.755 1.00 96.31 133 ASN A O 1
ATOM 1029 N N . LEU A 1 134 ? 4.517 -0.743 8.670 1.00 96.50 134 LEU A N 1
ATOM 1030 C CA . LEU A 1 134 ? 4.866 -0.306 7.317 1.00 96.50 134 LEU A CA 1
ATOM 1031 C C . LEU A 1 134 ? 4.546 1.179 7.109 1.00 96.50 134 LEU A C 1
ATOM 1033 O O . LEU A 1 134 ? 5.385 1.935 6.632 1.00 96.50 134 LEU A O 1
ATOM 1037 N N . LEU A 1 135 ? 3.336 1.597 7.480 1.00 96.94 135 LEU A N 1
ATOM 1038 C CA . LEU A 1 135 ? 2.852 2.963 7.276 1.00 96.94 135 LEU A CA 1
ATOM 1039 C C . LEU A 1 135 ? 3.241 3.910 8.418 1.00 96.94 135 LEU A C 1
ATOM 1041 O O . LEU A 1 135 ? 2.986 5.109 8.321 1.00 96.94 135 LEU A O 1
ATOM 1045 N N . LYS A 1 136 ? 3.862 3.386 9.484 1.00 96.06 136 LYS A N 1
ATOM 1046 C CA . LYS A 1 136 ? 4.213 4.115 10.714 1.00 96.06 136 LYS A CA 1
ATOM 1047 C C . LYS A 1 136 ? 2.990 4.785 11.353 1.00 96.06 136 LYS A C 1
ATOM 1049 O O . LYS A 1 136 ? 3.061 5.923 11.814 1.00 96.06 136 LYS A O 1
ATOM 1054 N N . LEU A 1 137 ? 1.868 4.068 11.365 1.00 96.94 137 LEU A N 1
ATOM 1055 C CA . LEU A 1 137 ? 0.593 4.531 11.904 1.00 96.94 137 LEU A CA 1
ATOM 1056 C C . LEU A 1 137 ? 0.281 3.836 13.234 1.00 96.94 137 LEU A C 1
ATOM 1058 O O . LEU A 1 137 ? 0.491 2.627 13.352 1.00 96.94 137 LEU A O 1
ATOM 1062 N N . PRO A 1 138 ? -0.245 4.560 14.237 1.00 96.69 138 PRO A N 1
ATOM 1063 C CA . PRO A 1 138 ? -0.740 3.937 15.454 1.00 96.69 138 PRO A CA 1
ATOM 1064 C C . PRO A 1 138 ? -1.968 3.071 15.156 1.00 96.69 138 PRO A C 1
ATOM 1066 O O . PRO A 1 138 ? -2.733 3.339 14.230 1.00 96.69 138 PRO A O 1
ATOM 1069 N N . MET A 1 139 ? -2.174 2.044 15.973 1.00 95.50 139 MET A N 1
ATOM 1070 C CA . MET A 1 139 ? -3.415 1.274 15.975 1.00 95.50 139 MET A CA 1
ATOM 1071 C C . MET A 1 139 ? -4.376 1.874 17.002 1.00 95.50 139 MET A C 1
ATOM 1073 O O . MET A 1 139 ? -3.942 2.288 18.080 1.00 95.50 139 MET A O 1
ATOM 1077 N N . GLN A 1 140 ? -5.663 1.931 16.673 1.00 94.06 140 GLN A N 1
ATOM 1078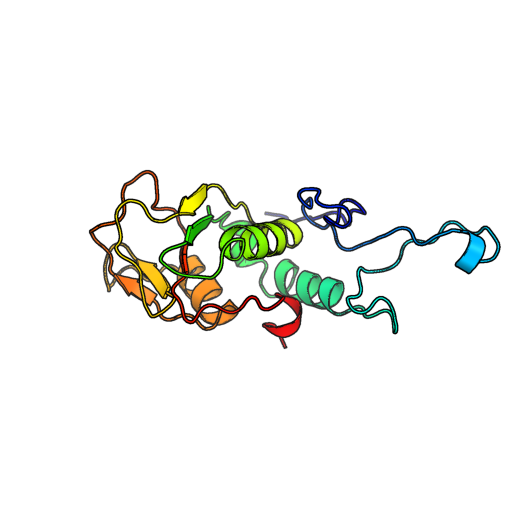 C CA . GLN A 1 140 ? -6.691 2.489 17.548 1.00 94.06 140 GLN A CA 1
ATOM 1079 C C . GLN A 1 140 ? -7.991 1.686 17.435 1.00 94.06 140 GLN A C 1
ATOM 1081 O O . GLN A 1 140 ? -8.384 1.251 16.353 1.00 94.06 140 GLN A O 1
ATOM 1086 N N . GLU A 1 141 ? -8.658 1.494 18.573 1.00 91.88 141 GLU A N 1
ATOM 1087 C CA . GLU A 1 141 ? -9.979 0.874 18.630 1.00 91.88 141 GLU A CA 1
ATOM 1088 C C . GLU A 1 141 ? -11.046 1.806 18.046 1.00 91.88 141 GLU A C 1
ATOM 1090 O O . GLU A 1 141 ? -11.056 3.007 18.328 1.00 91.88 141 GLU A O 1
ATOM 1095 N N . SER A 1 142 ? -11.961 1.251 17.253 1.00 87.94 142 SER A N 1
ATOM 1096 C CA . SER A 1 142 ? -13.129 1.975 16.765 1.00 87.94 142 SER A CA 1
ATOM 1097 C C . SER A 1 142 ? -14.377 1.109 16.793 1.00 87.94 142 SER A C 1
ATOM 1099 O O . SER A 1 142 ? -14.401 -0.006 16.274 1.00 87.94 142 SER A O 1
ATOM 1101 N N . THR A 1 143 ? -15.431 1.672 17.376 1.00 85.44 143 THR A N 1
ATOM 1102 C CA . THR A 1 143 ? -16.785 1.108 17.411 1.00 85.44 143 THR A CA 1
ATOM 1103 C C . THR A 1 143 ? -17.741 1.826 16.454 1.00 85.44 143 THR A C 1
ATOM 1105 O O . THR A 1 143 ? -18.881 1.396 16.299 1.00 85.44 143 THR A O 1
ATOM 1108 N N . GLU A 1 144 ? -17.284 2.907 15.817 1.00 88.69 144 GLU A N 1
ATOM 1109 C CA . GLU A 1 144 ? -18.086 3.779 14.947 1.00 88.69 144 GLU A CA 1
ATOM 1110 C C . GLU A 1 144 ? -18.107 3.294 13.491 1.00 88.69 144 GLU A C 1
ATOM 1112 O O . GLU A 1 144 ? -19.063 3.559 12.764 1.00 88.69 144 GLU A O 1
ATOM 1117 N N . LEU A 1 145 ? -17.077 2.550 13.073 1.00 89.50 145 LEU A N 1
ATOM 1118 C CA . LEU A 1 145 ? -16.964 2.026 11.715 1.00 89.50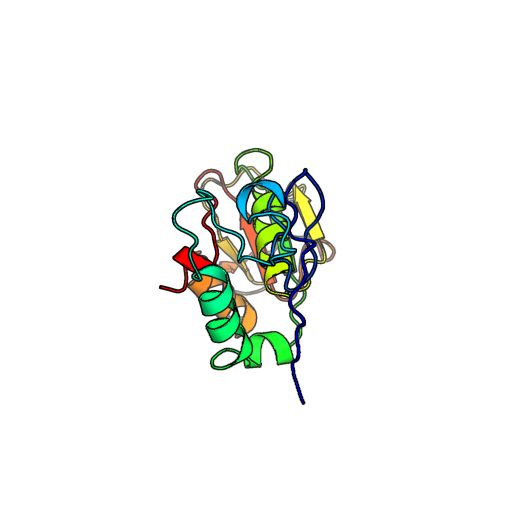 145 LEU A CA 1
ATOM 1119 C C . LEU A 1 145 ? -18.001 0.933 11.442 1.00 89.50 145 LEU A C 1
ATOM 1121 O O . LEU A 1 145 ? -18.180 -0.012 12.216 1.00 89.50 145 LEU A O 1
ATOM 1125 N N . THR A 1 146 ? -18.654 1.031 10.289 1.00 88.44 146 THR A N 1
ATOM 1126 C CA . THR A 1 146 ? -19.653 0.051 9.856 1.00 88.44 146 THR A CA 1
ATOM 1127 C C . THR A 1 146 ? -19.019 -1.289 9.480 1.00 88.44 146 THR A C 1
ATOM 1129 O O . THR A 1 146 ? -17.819 -1.417 9.230 1.00 88.44 146 THR A O 1
ATOM 1132 N N . SER A 1 147 ? -19.858 -2.323 9.361 1.00 83.94 147 SER A N 1
ATOM 1133 C CA . SER A 1 147 ? -19.416 -3.616 8.819 1.00 83.94 147 SER A CA 1
ATOM 1134 C C . SER A 1 147 ? -18.967 -3.523 7.354 1.00 83.94 147 SER A C 1
ATOM 1136 O O . SER A 1 147 ? -18.179 -4.355 6.912 1.00 83.94 147 SER A O 1
ATOM 1138 N N . GLU A 1 148 ? -19.439 -2.518 6.608 1.00 86.56 148 GLU A N 1
ATOM 1139 C CA . GLU A 1 148 ? -19.026 -2.271 5.223 1.00 86.56 148 GLU A CA 1
ATOM 1140 C C . GLU A 1 148 ? -17.671 -1.573 5.125 1.00 86.56 148 GLU A C 1
ATOM 1142 O O . GLU A 1 148 ? -16.931 -1.838 4.179 1.00 86.56 148 GLU A O 1
ATOM 1147 N N . GLU A 1 149 ? -17.308 -0.756 6.110 1.00 90.69 149 GLU A N 1
ATOM 1148 C CA . GLU A 1 149 ? -16.012 -0.074 6.184 1.00 90.69 149 GLU A CA 1
ATOM 1149 C C . GLU A 1 149 ? -14.922 -0.976 6.776 1.00 90.69 149 GLU A C 1
ATOM 1151 O O . GLU A 1 149 ? -13.763 -0.902 6.362 1.00 90.69 149 GLU A O 1
ATOM 1156 N N . MET A 1 150 ? -15.287 -1.859 7.711 1.00 90.94 150 MET A N 1
ATOM 1157 C CA . MET A 1 150 ? -14.341 -2.731 8.404 1.00 90.94 150 MET A CA 1
ATOM 1158 C C . MET A 1 150 ? -13.888 -3.917 7.548 1.00 90.94 150 MET A C 1
ATOM 1160 O O . MET A 1 150 ? -14.686 -4.730 7.074 1.00 90.94 150 MET A O 1
ATOM 1164 N N . ARG A 1 151 ? -12.573 -4.067 7.409 1.00 93.56 151 ARG A N 1
ATOM 1165 C CA . ARG A 1 151 ? -11.890 -5.216 6.788 1.00 93.56 151 ARG A CA 1
ATOM 1166 C C . ARG A 1 151 ? -10.822 -5.791 7.716 1.00 93.56 151 ARG A C 1
ATOM 1168 O O . ARG A 1 151 ? -10.646 -5.293 8.828 1.00 93.56 151 ARG A O 1
ATOM 1175 N N . THR A 1 152 ? -10.109 -6.830 7.265 1.00 93.62 152 THR A N 1
ATOM 1176 C CA . THR A 1 152 ? -8.957 -7.398 7.994 1.00 93.62 152 THR A CA 1
ATOM 1177 C C . THR A 1 152 ? -7.949 -6.312 8.367 1.00 93.62 152 THR A C 1
ATOM 1179 O O . THR A 1 152 ? -7.398 -6.326 9.466 1.00 93.62 152 THR A O 1
ATOM 1182 N N . VAL A 1 153 ? -7.746 -5.347 7.467 1.00 96.62 153 VAL A N 1
ATOM 1183 C CA . VAL A 1 153 ? -6.969 -4.132 7.710 1.00 96.62 153 VAL A CA 1
ATOM 1184 C C . VAL A 1 153 ? -7.809 -2.939 7.280 1.00 96.62 153 VAL A C 1
ATOM 1186 O O . VAL A 1 153 ? -8.229 -2.856 6.130 1.00 96.62 153 VAL A O 1
ATOM 1189 N N . THR A 1 154 ? -8.045 -1.999 8.188 1.00 97.00 154 THR A N 1
ATOM 1190 C CA . THR A 1 154 ? -8.765 -0.758 7.874 1.00 97.00 154 THR A CA 1
ATOM 1191 C C . THR A 1 154 ? -7.870 0.422 8.215 1.00 97.00 154 THR A C 1
ATOM 1193 O O . THR A 1 154 ? -7.416 0.548 9.348 1.00 97.00 154 THR A O 1
ATOM 1196 N N . ILE A 1 155 ? -7.569 1.252 7.223 1.00 98.12 155 ILE A N 1
ATOM 1197 C CA . ILE A 1 155 ? -6.627 2.367 7.314 1.00 98.12 155 ILE A CA 1
ATOM 1198 C C . ILE A 1 155 ? -7.432 3.661 7.283 1.00 98.12 155 ILE A C 1
ATOM 1200 O O . ILE A 1 155 ? -8.100 3.942 6.290 1.00 98.12 155 ILE A O 1
ATOM 1204 N N . VAL A 1 156 ? -7.349 4.461 8.341 1.00 97.94 156 VAL A N 1
ATOM 1205 C CA . VAL A 1 156 ? -8.014 5.764 8.432 1.00 97.94 156 VAL A CA 1
ATOM 1206 C C . VAL A 1 156 ? -6.979 6.864 8.231 1.00 97.94 156 VAL A C 1
ATOM 1208 O O . VAL A 1 156 ? -5.982 6.935 8.951 1.00 97.94 156 VAL A O 1
ATOM 1211 N N . LEU A 1 157 ? -7.200 7.715 7.231 1.00 98.44 157 LEU A N 1
ATOM 1212 C CA . LEU A 1 157 ? -6.291 8.794 6.851 1.00 98.44 157 LEU A CA 1
ATOM 1213 C C . LEU A 1 157 ? -6.805 10.129 7.395 1.00 98.44 157 LEU A C 1
ATOM 1215 O O . LEU A 1 157 ? -7.821 10.638 6.923 1.00 98.44 157 LEU A O 1
ATOM 1219 N N . GLY A 1 158 ? -6.090 10.691 8.366 1.00 98.06 158 GLY A N 1
ATOM 1220 C CA . GLY A 1 158 ? -6.361 12.012 8.929 1.00 98.06 158 GLY A CA 1
ATOM 1221 C C . GLY A 1 158 ? -5.600 13.134 8.217 1.00 98.06 158 GLY A C 1
ATOM 1222 O O . GLY A 1 158 ? -4.849 12.915 7.263 1.00 98.06 158 GLY A O 1
ATOM 1223 N N . LYS A 1 159 ? -5.760 14.366 8.709 1.00 98.06 159 LYS A N 1
ATOM 1224 C CA . LYS A 1 159 ? -5.122 15.578 8.154 1.00 98.06 159 LYS A CA 1
ATOM 1225 C C . LYS A 1 159 ? -3.595 15.528 8.141 1.00 98.06 159 LYS A C 1
ATOM 1227 O O . LYS A 1 159 ? -2.964 16.195 7.315 1.00 98.06 159 LYS A O 1
ATOM 1232 N N . ASP A 1 160 ? -2.986 14.763 9.041 1.00 97.50 160 ASP A N 1
ATOM 1233 C CA . ASP A 1 160 ? -1.540 14.547 9.099 1.00 97.50 160 ASP A CA 1
ATOM 1234 C C . ASP A 1 160 ? -1.004 13.638 7.984 1.00 97.50 160 ASP A C 1
ATOM 1236 O O . ASP A 1 160 ? 0.199 13.664 7.717 1.00 97.50 160 ASP A O 1
ATOM 1240 N N . TYR A 1 161 ? -1.864 12.879 7.295 1.00 97.81 161 TYR A N 1
ATOM 1241 C CA . TYR A 1 161 ? -1.412 11.904 6.314 1.00 97.81 161 TYR A CA 1
ATOM 1242 C C . TYR A 1 161 ? -0.661 12.577 5.168 1.00 97.81 161 TYR A C 1
ATOM 1244 O O . TYR A 1 161 ? -1.151 13.506 4.514 1.00 97.81 161 TYR A O 1
ATOM 1252 N N . ARG A 1 162 ? 0.539 12.080 4.883 1.00 95.31 162 ARG A N 1
ATOM 1253 C CA . ARG A 1 162 ? 1.319 12.448 3.703 1.00 95.31 162 ARG A CA 1
ATOM 1254 C C . ARG A 1 162 ? 1.695 11.166 2.989 1.00 95.31 162 ARG A C 1
ATOM 1256 O O . ARG A 1 162 ? 2.309 10.288 3.588 1.00 95.31 162 ARG A O 1
ATOM 1263 N N . TYR A 1 163 ? 1.312 11.077 1.720 1.00 93.94 163 TYR A N 1
ATOM 1264 C CA . TYR A 1 163 ? 1.647 9.932 0.887 1.00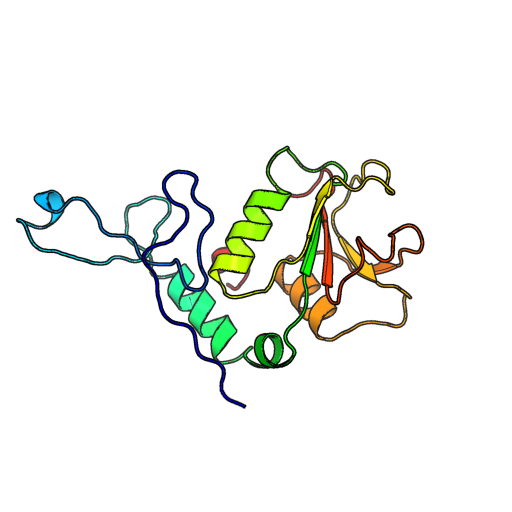 93.94 163 TYR A CA 1
ATOM 1265 C C . TYR A 1 163 ? 3.166 9.721 0.859 1.00 93.94 163 TYR A C 1
ATOM 1267 O O . TYR A 1 163 ? 3.924 10.659 0.606 1.00 93.94 163 TYR A O 1
ATOM 1275 N N . GLN A 1 164 ? 3.582 8.481 1.100 1.00 93.12 164 GLN A N 1
ATOM 1276 C CA . GLN A 1 164 ? 4.951 8.004 0.941 1.00 93.12 164 GLN A CA 1
ATOM 1277 C C . GLN A 1 164 ? 4.894 6.690 0.170 1.00 93.12 164 GLN A C 1
ATOM 1279 O O . GLN A 1 164 ? 4.043 5.845 0.450 1.00 93.12 164 GLN A O 1
ATOM 1284 N N . ALA A 1 165 ? 5.782 6.532 -0.809 1.00 92.00 165 ALA A N 1
ATOM 1285 C CA . ALA A 1 165 ? 5.863 5.299 -1.572 1.00 92.00 165 ALA A CA 1
ATOM 1286 C C . ALA A 1 165 ? 6.393 4.167 -0.680 1.00 92.00 165 ALA A C 1
ATOM 1288 O O . ALA A 1 165 ? 7.279 4.373 0.151 1.00 92.00 165 ALA A O 1
ATOM 1289 N N . VAL A 1 166 ? 5.894 2.949 -0.882 1.00 94.25 166 VAL A N 1
ATOM 1290 C CA . VAL A 1 166 ? 6.280 1.768 -0.086 1.00 94.25 166 VAL A CA 1
ATOM 1291 C C . VAL A 1 166 ? 7.780 1.500 -0.174 1.00 94.25 166 VAL A C 1
ATOM 1293 O O . VAL A 1 166 ? 8.393 1.065 0.799 1.00 94.25 166 VAL A O 1
ATOM 1296 N N . GLN A 1 167 ? 8.392 1.821 -1.315 1.00 92.56 167 GLN A N 1
ATOM 1297 C CA . GLN A 1 167 ? 9.834 1.695 -1.508 1.00 92.56 167 GLN A CA 1
ATOM 1298 C C . GLN A 1 167 ? 10.674 2.523 -0.520 1.00 92.56 167 GLN A C 1
ATOM 1300 O O . GLN A 1 167 ? 11.793 2.125 -0.220 1.00 92.56 167 GLN A O 1
ATOM 1305 N N . ASP A 1 168 ? 10.138 3.644 -0.028 1.00 91.94 168 ASP A N 1
ATOM 1306 C CA . ASP A 1 168 ? 10.821 4.553 0.899 1.00 91.94 168 ASP A CA 1
ATOM 1307 C C . ASP A 1 168 ? 10.421 4.259 2.361 1.00 91.94 168 ASP A C 1
ATOM 1309 O O . ASP A 1 168 ? 11.063 4.714 3.305 1.00 91.94 168 ASP A O 1
ATOM 1313 N N . LEU A 1 169 ? 9.361 3.466 2.563 1.00 92.69 169 LEU A N 1
ATOM 1314 C CA . LEU A 1 169 ? 8.905 3.000 3.877 1.00 92.69 169 LEU A CA 1
ATOM 1315 C C . LEU A 1 169 ? 9.621 1.727 4.336 1.00 92.69 169 LEU A C 1
ATOM 1317 O O . LEU A 1 169 ? 9.761 1.500 5.536 1.00 92.69 169 LEU A O 1
ATOM 1321 N N . LEU A 1 170 ? 10.058 0.902 3.383 1.00 88.44 170 LEU A N 1
ATOM 1322 C CA . LEU A 1 170 ? 10.704 -0.384 3.631 1.00 88.44 170 LEU A CA 1
ATOM 1323 C C . LEU A 1 170 ? 12.225 -0.301 3.784 1.00 88.44 170 LEU A C 1
ATOM 1325 O O . LEU A 1 170 ? 12.834 -1.368 3.803 1.00 88.44 170 LEU A O 1
ATOM 1329 N N . GLU A 1 171 ? 12.831 0.891 3.844 1.00 63.34 171 GLU A N 1
ATOM 1330 C CA . GLU A 1 171 ? 14.296 1.073 3.889 1.00 63.34 171 GLU A CA 1
ATOM 1331 C C . GLU A 1 171 ? 14.966 0.388 5.090 1.00 63.34 171 GLU A C 1
ATOM 1333 O O . GLU A 1 171 ? 14.581 0.657 6.250 1.00 63.34 171 GLU A O 1
#

Radius of gyration: 17.18 Å; chains: 1; bounding box: 38×38×54 Å

pLDDT: mean 91.13, std 6.97, range [63.34, 98.44]

Foldseek 3Di:
DADDFDADCQQCVPVGQRAANNFWHFDDCVVVVNDTDIAGDDVVPPPGDCLVVVLLVCCCPVVVVLVVVQWEEFEEEQAADPCQQVLVVSLCNNSPHHHPYGYHPPQDHADQFKAKEDQDPPPDDPNQVVVCLLQVHHYDYDPRDDPVRDISIHIYDHHPDDDDHSSVSVD

Secondary structure (DSSP, 8-state):
-------BS---TTSPPPPTTB-EE---GGGGTT----EE--SSSSS---HHHHHHHHHHTTTTHHHHT--EEEEEESSSPTTHHHHHHHHHHHTT-EEEEEEE-SSSPPPSS-EEEESSTT---HHHHHHHHHHT--EEE-SSS-TTT--SEEEEE-TT-----HHHH--